Protein AF-A0A8U0IGY1-F1 (afdb_monomer_lite)

Structure (mmCIF, N/CA/C/O backbone):
data_AF-A0A8U0IGY1-F1
#
_entry.id   AF-A0A8U0IGY1-F1
#
loop_
_atom_site.group_PDB
_atom_site.id
_atom_site.type_symbol
_atom_site.label_atom_id
_atom_site.label_alt_id
_atom_site.label_comp_id
_atom_site.label_asym_id
_atom_site.label_entity_id
_atom_site.label_seq_id
_atom_site.pdbx_PDB_ins_code
_atom_site.Cartn_x
_atom_site.Cartn_y
_atom_site.Cartn_z
_atom_site.occupancy
_atom_site.B_iso_or_equiv
_atom_site.auth_seq_id
_atom_site.auth_comp_id
_atom_site.auth_asym_id
_atom_site.auth_atom_id
_atom_site.pdbx_PDB_model_num
ATOM 1 N N . MET A 1 1 ? 11.511 -8.556 -16.708 1.00 49.38 1 MET A N 1
ATOM 2 C CA . MET A 1 1 ? 11.320 -8.239 -15.281 1.00 49.38 1 MET A CA 1
ATOM 3 C C . MET A 1 1 ? 10.015 -8.808 -14.716 1.00 49.38 1 MET A C 1
ATOM 5 O O . MET A 1 1 ? 9.953 -8.987 -13.518 1.00 49.38 1 MET A O 1
ATOM 9 N N . THR A 1 2 ? 9.009 -9.153 -15.532 1.00 54.91 2 THR A N 1
ATOM 10 C CA . THR A 1 2 ? 7.739 -9.770 -15.082 1.00 54.91 2 THR A CA 1
ATOM 11 C C . THR A 1 2 ? 7.869 -11.207 -14.563 1.00 54.91 2 THR A C 1
ATOM 13 O O . THR A 1 2 ? 7.117 -11.596 -13.681 1.00 54.91 2 THR A O 1
ATOM 16 N N . GLY A 1 3 ? 8.860 -11.974 -15.037 1.00 58.38 3 GLY A N 1
ATOM 17 C CA . GLY A 1 3 ? 9.061 -13.361 -14.591 1.00 58.38 3 GLY A CA 1
ATOM 18 C C . GLY A 1 3 ? 9.367 -13.516 -13.095 1.00 58.38 3 GLY A C 1
ATOM 19 O O . GLY A 1 3 ? 8.883 -14.458 -12.492 1.00 58.38 3 GLY A O 1
ATOM 20 N N . MET A 1 4 ? 10.088 -12.571 -12.471 1.00 70.50 4 MET A N 1
ATOM 21 C CA . MET A 1 4 ? 10.367 -12.642 -11.024 1.00 70.50 4 MET A CA 1
ATOM 22 C C . MET A 1 4 ? 9.104 -12.421 -10.185 1.00 70.50 4 MET A C 1
ATOM 24 O O . MET A 1 4 ? 8.904 -13.110 -9.195 1.00 70.50 4 MET A O 1
ATOM 28 N N . LEU A 1 5 ? 8.206 -11.529 -10.618 1.00 83.75 5 LEU A N 1
ATOM 29 C CA . LEU A 1 5 ? 6.963 -11.278 -9.890 1.00 83.75 5 LEU A CA 1
ATOM 30 C C . LEU A 1 5 ? 6.012 -12.483 -9.941 1.00 83.75 5 LEU A C 1
ATOM 32 O O . LEU A 1 5 ? 5.383 -12.811 -8.941 1.00 83.75 5 LEU A O 1
ATOM 36 N N . GLU A 1 6 ? 5.911 -13.152 -11.092 1.00 86.62 6 GLU A N 1
ATOM 37 C CA . GLU A 1 6 ? 5.102 -14.369 -11.242 1.00 86.62 6 GLU A CA 1
ATOM 38 C C . GLU A 1 6 ? 5.676 -15.564 -10.469 1.00 86.62 6 GLU A C 1
ATOM 40 O O . GLU A 1 6 ? 4.906 -16.383 -9.967 1.00 86.62 6 GLU A O 1
ATOM 45 N N . ASP A 1 7 ? 7.003 -15.659 -10.359 1.00 87.69 7 ASP A N 1
ATOM 46 C CA . ASP A 1 7 ? 7.677 -16.736 -9.632 1.00 87.69 7 ASP A CA 1
ATOM 47 C C . ASP A 1 7 ? 7.566 -16.554 -8.106 1.00 87.69 7 ASP A C 1
ATOM 49 O O . ASP A 1 7 ? 7.239 -17.511 -7.398 1.00 87.69 7 ASP A O 1
ATOM 53 N N . ASP A 1 8 ? 7.794 -15.334 -7.606 1.00 88.94 8 ASP A N 1
ATOM 54 C CA . ASP A 1 8 ? 7.795 -15.029 -6.169 1.00 88.94 8 ASP A CA 1
ATOM 55 C C . ASP A 1 8 ? 6.377 -14.785 -5.625 1.00 88.94 8 ASP A C 1
ATOM 57 O O . ASP A 1 8 ? 6.058 -15.168 -4.498 1.00 88.94 8 ASP A O 1
ATOM 61 N N . TYR A 1 9 ? 5.487 -14.216 -6.446 1.00 91.25 9 TYR A N 1
ATOM 62 C CA . TYR A 1 9 ? 4.120 -13.860 -6.065 1.00 91.25 9 TYR A CA 1
ATOM 63 C C . TYR A 1 9 ? 3.084 -14.325 -7.103 1.00 91.25 9 TYR A C 1
ATOM 65 O O . TYR A 1 9 ? 2.302 -13.513 -7.606 1.00 91.25 9 TYR A O 1
ATOM 73 N N . PRO A 1 10 ? 2.978 -15.635 -7.398 1.00 87.94 10 PRO A N 1
ATOM 74 C CA . PRO A 1 10 ? 2.108 -16.151 -8.462 1.00 87.94 10 PRO A CA 1
ATOM 75 C C . PRO A 1 10 ? 0.632 -15.770 -8.283 1.00 87.94 10 PRO A C 1
ATOM 77 O O . PRO A 1 10 ? -0.097 -15.588 -9.258 1.00 87.94 10 PRO A O 1
ATOM 80 N N . GLY A 1 11 ? 0.179 -15.638 -7.031 1.00 88.56 11 GLY A N 1
ATOM 81 C CA . GLY A 1 11 ? -1.167 -15.166 -6.715 1.00 88.56 11 GLY A CA 1
ATOM 82 C C . GLY A 1 11 ? -1.352 -13.686 -7.040 1.00 88.56 11 GLY A C 1
ATOM 83 O O . GLY A 1 11 ? -2.299 -13.334 -7.738 1.00 88.56 11 GLY A O 1
ATOM 84 N N . ALA A 1 12 ? -0.457 -12.825 -6.550 1.00 92.62 12 ALA A N 1
ATOM 85 C CA . ALA A 1 12 ? -0.560 -11.379 -6.733 1.00 92.62 12 ALA A CA 1
ATOM 86 C C . ALA A 1 12 ? -0.301 -10.955 -8.178 1.00 92.62 12 ALA A C 1
ATOM 88 O O . ALA A 1 12 ? -1.008 -10.089 -8.686 1.00 92.62 12 ALA A O 1
ATOM 89 N N . ALA A 1 13 ? 0.661 -11.590 -8.851 1.00 92.56 13 ALA A N 1
ATOM 90 C CA . ALA A 1 13 ? 1.061 -11.264 -10.213 1.00 92.56 13 ALA A CA 1
ATOM 91 C C . ALA A 1 13 ? -0.128 -11.291 -11.180 1.00 92.56 13 ALA A C 1
ATOM 93 O O . ALA A 1 13 ? -0.290 -10.367 -11.970 1.00 92.56 13 ALA A O 1
ATOM 94 N N . ALA A 1 14 ? -1.017 -12.282 -11.057 1.00 91.44 14 ALA A N 1
ATOM 95 C CA . ALA A 1 14 ? -2.219 -12.362 -11.885 1.00 91.44 14 ALA A CA 1
ATOM 96 C C . ALA A 1 14 ? -3.172 -11.171 -11.667 1.00 91.44 14 ALA A C 1
ATOM 98 O O . ALA A 1 14 ? -3.683 -10.609 -12.635 1.00 91.44 14 ALA A O 1
ATOM 99 N N . TYR A 1 15 ? -3.396 -10.760 -10.414 1.00 92.75 15 TYR A N 1
ATOM 100 C CA . TYR A 1 15 ? -4.258 -9.613 -10.099 1.00 92.75 15 TYR A CA 1
ATOM 101 C C . TYR A 1 15 ? -3.621 -8.281 -10.503 1.00 92.75 15 TYR A C 1
ATOM 103 O O . TYR A 1 15 ? -4.314 -7.401 -11.006 1.00 92.75 15 TYR A O 1
ATOM 111 N N . ILE A 1 16 ? -2.310 -8.139 -10.304 1.00 93.00 16 ILE A N 1
ATOM 112 C CA . ILE A 1 16 ? -1.556 -6.945 -10.692 1.00 93.00 16 ILE A CA 1
ATOM 113 C C . ILE A 1 16 ? -1.560 -6.810 -12.214 1.00 93.00 16 ILE A C 1
ATOM 115 O O . ILE A 1 16 ? -1.900 -5.745 -12.716 1.00 93.00 16 ILE A O 1
ATOM 119 N N . GLN A 1 17 ? -1.278 -7.887 -12.953 1.00 92.69 17 GLN A N 1
ATOM 120 C CA . GLN A 1 17 ? -1.312 -7.874 -14.415 1.00 92.69 17 GLN A CA 1
ATOM 121 C C . GLN A 1 17 ? -2.705 -7.520 -14.938 1.00 92.69 17 GLN A C 1
ATOM 123 O O . GLN A 1 17 ? -2.824 -6.693 -15.835 1.00 92.69 17 GLN A O 1
ATOM 128 N N . GLN A 1 18 ? -3.762 -8.083 -14.344 1.00 93.69 18 GLN A N 1
ATOM 129 C CA . GLN A 1 18 ? -5.129 -7.719 -14.711 1.00 93.69 18 GLN A CA 1
ATOM 130 C C . GLN A 1 18 ? -5.399 -6.223 -14.481 1.00 93.69 18 GLN A C 1
ATOM 132 O O . GLN A 1 18 ? -5.973 -5.567 -15.346 1.00 93.69 18 GLN A O 1
ATOM 137 N N . ALA A 1 19 ? -4.970 -5.664 -13.346 1.00 94.56 19 ALA A N 1
ATOM 138 C CA . ALA A 1 19 ? -5.148 -4.243 -13.058 1.00 94.56 19 ALA A CA 1
ATOM 139 C C . ALA A 1 19 ? -4.348 -3.346 -14.022 1.00 94.56 19 ALA A C 1
ATOM 141 O O . ALA A 1 19 ? -4.861 -2.317 -14.462 1.00 94.56 19 ALA A O 1
ATOM 142 N N . VAL A 1 20 ? -3.134 -3.758 -14.404 1.00 94.69 20 VAL A N 1
ATOM 143 C CA . VAL A 1 20 ? -2.337 -3.081 -15.439 1.00 94.69 20 VAL A CA 1
ATOM 144 C C . VAL A 1 20 ? -3.055 -3.123 -16.790 1.00 94.69 20 VAL A C 1
ATOM 146 O O . VAL A 1 20 ? -3.169 -2.092 -17.447 1.00 94.69 20 VAL A O 1
ATOM 149 N N . ASP A 1 21 ? -3.587 -4.277 -17.193 1.00 95.88 21 ASP A N 1
ATOM 150 C CA . ASP A 1 21 ? -4.289 -4.434 -18.472 1.00 95.88 21 ASP A CA 1
ATOM 151 C C . ASP A 1 21 ? -5.588 -3.605 -18.532 1.00 95.88 21 ASP A C 1
ATOM 153 O O . ASP A 1 21 ? -5.967 -3.108 -19.596 1.00 95.88 21 ASP A O 1
ATOM 157 N N . GLU A 1 22 ? -6.282 -3.453 -17.400 1.00 97.00 22 GLU A N 1
ATOM 158 C CA . GLU A 1 22 ? -7.552 -2.724 -17.307 1.00 97.00 22 GLU A CA 1
ATOM 159 C C . GLU A 1 22 ? -7.376 -1.206 -17.145 1.00 97.00 22 GLU A C 1
ATOM 161 O O . GLU A 1 22 ? -8.165 -0.434 -17.703 1.00 97.00 22 GLU A O 1
ATOM 166 N N . HIS A 1 23 ? -6.368 -0.766 -16.386 1.00 96.06 23 HIS A N 1
ATOM 167 C CA . HIS A 1 23 ? -6.240 0.628 -15.946 1.00 96.06 23 HIS A CA 1
ATOM 168 C C . HIS A 1 23 ? -4.885 1.282 -16.247 1.00 96.06 23 HIS A C 1
ATOM 170 O O . HIS A 1 23 ? -4.812 2.511 -16.286 1.00 96.06 23 HIS A O 1
ATOM 176 N N . GLY A 1 24 ? -3.844 0.494 -16.512 1.00 94.88 24 GLY A N 1
ATOM 177 C CA . GLY A 1 24 ? -2.473 0.959 -16.721 1.00 94.88 24 GLY A CA 1
ATOM 178 C C . GLY A 1 24 ? -1.597 0.886 -15.466 1.00 94.88 24 GLY A C 1
ATOM 179 O O . GLY A 1 24 ? -2.084 0.750 -14.344 1.00 94.88 24 GLY A O 1
ATOM 180 N N . GLU A 1 25 ? -0.283 0.975 -15.675 1.00 94.19 25 GLU A N 1
ATOM 181 C CA . GLU A 1 25 ? 0.747 0.854 -14.629 1.00 94.19 25 GLU A CA 1
ATOM 182 C C . GLU A 1 25 ? 0.663 1.991 -13.596 1.00 94.19 25 GLU A C 1
ATOM 184 O O . GLU A 1 25 ? 0.643 1.723 -12.394 1.00 94.19 25 GLU A O 1
ATOM 189 N N . ASP A 1 26 ? 0.492 3.238 -14.047 1.00 93.00 26 ASP A N 1
ATOM 190 C CA . ASP A 1 26 ? 0.370 4.410 -13.165 1.00 93.00 26 ASP A CA 1
ATOM 191 C C . ASP A 1 26 ? -0.788 4.257 -12.173 1.00 93.00 26 ASP A C 1
ATOM 193 O O . ASP A 1 26 ? -0.636 4.460 -10.968 1.00 93.00 26 ASP A O 1
ATOM 197 N N . TRP A 1 27 ? -1.947 3.812 -12.669 1.00 94.88 27 TRP A N 1
ATOM 198 C CA . TRP A 1 27 ? -3.133 3.600 -11.844 1.00 94.88 27 TRP A CA 1
ATOM 199 C C . TRP A 1 27 ? -2.888 2.537 -10.768 1.00 94.88 27 TRP A C 1
ATOM 201 O O . TRP A 1 27 ? -3.333 2.681 -9.626 1.00 94.88 27 TRP A O 1
ATOM 211 N N . VAL A 1 28 ? -2.155 1.474 -11.117 1.00 94.75 28 VAL A N 1
ATOM 212 C CA . VAL A 1 28 ? -1.782 0.416 -10.174 1.00 94.75 28 VAL A CA 1
ATOM 213 C C . VAL A 1 28 ? -0.908 0.968 -9.057 1.00 94.75 28 VAL A C 1
ATOM 215 O O . VAL A 1 28 ? -1.140 0.622 -7.900 1.00 94.75 28 VAL A O 1
ATOM 218 N N . LEU A 1 29 ? 0.050 1.841 -9.369 1.00 93.94 29 LEU A N 1
ATOM 219 C CA . LEU A 1 29 ? 0.913 2.466 -8.367 1.00 93.94 29 LEU A CA 1
ATOM 220 C C . LEU A 1 29 ? 0.153 3.454 -7.476 1.00 93.94 29 LEU A C 1
ATOM 222 O O . LEU A 1 29 ? 0.388 3.484 -6.264 1.00 93.94 29 LEU A O 1
ATOM 226 N N . GLU A 1 30 ? -0.764 4.236 -8.042 1.00 92.00 30 GLU A N 1
ATOM 227 C CA . GLU A 1 30 ? -1.593 5.188 -7.293 1.00 92.00 30 GLU A CA 1
ATOM 228 C C . GLU A 1 30 ? -2.541 4.476 -6.321 1.00 92.00 30 GLU A C 1
ATOM 230 O O . GLU A 1 30 ? -2.642 4.858 -5.155 1.00 92.00 30 GLU A O 1
ATOM 235 N N . HIS A 1 31 ? -3.189 3.398 -6.766 1.00 92.31 31 HIS A N 1
ATOM 236 C CA . HIS A 1 31 ? -4.203 2.691 -5.981 1.00 92.31 31 HIS A CA 1
ATOM 237 C C . HIS A 1 31 ? -3.704 1.408 -5.315 1.00 92.31 31 HIS A C 1
ATOM 239 O O . HIS A 1 31 ? -4.506 0.638 -4.769 1.00 92.31 31 HIS A O 1
ATOM 245 N N . TYR A 1 32 ? -2.388 1.185 -5.303 1.00 93.62 32 TYR A N 1
ATOM 246 C CA . TYR A 1 32 ? -1.782 -0.053 -4.822 1.00 93.62 32 TYR A CA 1
ATOM 247 C C . TYR A 1 32 ? -2.250 -0.424 -3.411 1.00 93.62 32 TYR A C 1
ATOM 249 O O . TYR A 1 32 ? -2.819 -1.495 -3.194 1.00 93.62 32 TYR A O 1
ATOM 257 N N . TYR A 1 33 ? -2.083 0.490 -2.452 1.00 91.31 33 TYR A N 1
ATOM 258 C CA . TYR A 1 33 ? -2.427 0.247 -1.049 1.00 91.31 33 TYR A CA 1
ATOM 259 C C . TYR A 1 33 ? -3.938 0.194 -0.787 1.00 91.31 33 TYR A C 1
ATOM 261 O O . TYR A 1 33 ? -4.381 -0.374 0.215 1.00 91.31 33 TYR A O 1
ATOM 269 N N . GLU A 1 34 ? -4.745 0.755 -1.685 1.00 90.75 34 GLU A N 1
ATOM 270 C CA . GLU A 1 34 ? -6.193 0.827 -1.517 1.00 90.75 34 GLU A CA 1
ATOM 271 C C . GLU A 1 34 ? -6.924 -0.388 -2.094 1.00 90.75 34 GLU A C 1
ATOM 273 O O . GLU A 1 34 ? -7.860 -0.885 -1.466 1.00 90.75 34 GLU A O 1
ATOM 278 N N . GLN A 1 35 ? -6.506 -0.866 -3.272 1.00 91.00 35 GLN A N 1
ATOM 279 C CA . GLN A 1 35 ? -7.216 -1.900 -4.035 1.00 91.00 35 GLN A CA 1
ATOM 280 C C . GLN A 1 35 ? -6.489 -3.248 -4.041 1.00 91.00 35 GLN A C 1
ATOM 282 O O . GLN A 1 35 ? -7.137 -4.288 -3.914 1.00 91.00 35 GLN A O 1
ATOM 287 N N . LEU A 1 36 ? -5.157 -3.247 -4.152 1.00 92.69 36 LEU A N 1
ATOM 288 C CA . LEU A 1 36 ? -4.371 -4.468 -4.356 1.00 92.69 36 LEU A CA 1
ATOM 289 C C . LEU A 1 36 ? -3.774 -4.999 -3.054 1.00 92.69 36 LEU A C 1
ATOM 291 O O . LEU A 1 36 ? -4.022 -6.143 -2.683 1.00 92.69 36 LEU A O 1
ATOM 295 N N . TYR A 1 37 ? -3.067 -4.160 -2.300 1.00 91.56 37 TYR A N 1
ATOM 296 C CA . TYR A 1 37 ? -2.426 -4.539 -1.039 1.00 91.56 37 TYR A CA 1
ATOM 297 C C . TYR A 1 37 ? -3.365 -5.190 0.003 1.00 91.56 37 TYR A C 1
ATOM 299 O O . TYR A 1 37 ? -2.936 -6.120 0.689 1.00 91.56 37 TYR A O 1
ATOM 307 N N . PRO A 1 38 ? -4.668 -4.833 0.111 1.00 90.94 38 PRO A N 1
ATOM 308 C CA . PRO A 1 38 ? -5.594 -5.538 1.002 1.00 90.94 38 PRO A CA 1
ATOM 309 C C . PRO A 1 38 ? -5.770 -7.034 0.692 1.00 90.94 38 PRO A C 1
ATOM 311 O O . PRO A 1 38 ? -6.191 -7.790 1.580 1.00 90.94 38 PRO A O 1
ATOM 314 N N . LEU A 1 39 ? -5.471 -7.473 -0.540 1.00 90.94 39 LEU A N 1
ATOM 315 C CA . LEU A 1 39 ? -5.457 -8.889 -0.927 1.00 90.94 39 LEU A CA 1
ATOM 316 C C . LEU A 1 39 ? -4.361 -9.671 -0.188 1.00 90.94 39 LEU A C 1
ATOM 318 O O . LEU A 1 39 ? -4.514 -10.880 -0.016 1.00 90.94 39 LEU A O 1
ATOM 322 N N . GLY A 1 40 ? -3.369 -8.973 0.381 1.00 89.81 40 GLY A N 1
ATOM 323 C CA . GLY A 1 40 ? -2.328 -9.485 1.281 1.00 89.81 40 GLY A CA 1
ATOM 324 C C . GLY A 1 40 ? -2.849 -10.315 2.459 1.00 89.81 40 GLY A C 1
ATOM 325 O O . GLY A 1 40 ? -2.130 -11.100 3.066 1.00 89.81 40 GLY A O 1
ATOM 326 N N . ARG A 1 41 ? -4.139 -10.174 2.797 1.00 87.62 41 ARG A N 1
ATOM 327 C CA . ARG A 1 41 ? -4.797 -10.993 3.829 1.00 87.62 41 ARG A CA 1
ATOM 328 C C . ARG A 1 41 ? -5.119 -12.420 3.383 1.00 87.62 41 ARG A C 1
ATOM 330 O O . ARG A 1 41 ? -5.434 -13.251 4.232 1.00 87.62 41 ARG A O 1
ATOM 337 N N . LEU A 1 42 ? -5.141 -12.674 2.078 1.00 90.62 42 LEU A N 1
ATOM 338 C CA . LEU A 1 42 ? -5.520 -13.953 1.471 1.00 90.62 42 LEU A CA 1
ATOM 339 C C . LEU A 1 42 ? -4.373 -14.580 0.678 1.00 90.62 42 LEU A C 1
ATOM 341 O O . LEU A 1 42 ? -4.296 -15.804 0.606 1.00 90.62 42 LEU A O 1
ATOM 345 N N . ILE A 1 43 ? -3.522 -13.750 0.080 1.00 92.38 43 ILE A N 1
ATOM 346 C CA . ILE A 1 43 ? -2.393 -14.148 -0.759 1.00 92.38 43 ILE A CA 1
ATOM 347 C C . ILE A 1 43 ? -1.160 -13.335 -0.376 1.00 92.38 43 ILE A C 1
ATOM 349 O O . ILE A 1 43 ? -1.297 -12.241 0.161 1.00 92.38 43 ILE A O 1
ATOM 353 N N . GLU A 1 44 ? 0.033 -13.855 -0.650 1.00 92.38 44 GLU A N 1
ATOM 354 C CA . GLU A 1 44 ? 1.263 -13.069 -0.517 1.00 92.38 44 GLU A CA 1
ATOM 355 C C . GLU A 1 44 ? 1.265 -11.965 -1.576 1.00 92.38 44 GLU A C 1
ATOM 357 O O . GLU A 1 44 ? 1.010 -12.234 -2.751 1.00 92.38 44 GLU A O 1
ATOM 362 N N . MET A 1 45 ? 1.494 -10.728 -1.135 1.00 92.75 45 MET A N 1
ATOM 363 C CA . MET A 1 45 ? 1.537 -9.542 -1.985 1.00 92.75 45 MET A CA 1
ATOM 364 C C . MET A 1 45 ? 2.939 -8.937 -1.927 1.00 92.75 45 MET A C 1
ATOM 366 O O . MET A 1 45 ? 3.485 -8.855 -0.824 1.00 92.75 45 MET A O 1
ATOM 370 N N . PRO A 1 46 ? 3.481 -8.475 -3.065 1.00 93.06 46 PRO A N 1
ATOM 371 C CA . PRO A 1 46 ? 4.713 -7.696 -3.074 1.00 93.06 46 PRO A CA 1
ATOM 372 C C . PRO A 1 46 ? 4.511 -6.351 -2.359 1.00 93.06 46 PRO A C 1
ATOM 374 O O . PRO A 1 46 ? 3.383 -5.870 -2.187 1.00 93.06 46 PRO A O 1
ATOM 377 N N . GLU A 1 47 ? 5.593 -5.699 -1.969 1.00 91.94 47 GLU A N 1
ATOM 378 C CA . GLU A 1 47 ? 5.582 -4.271 -1.666 1.00 91.94 47 GLU A CA 1
ATOM 379 C C . GLU A 1 47 ? 5.513 -3.441 -2.959 1.00 91.94 47 GLU A C 1
ATOM 381 O O . GLU A 1 47 ? 5.763 -3.929 -4.064 1.00 91.94 47 GLU A O 1
ATOM 386 N N . LYS A 1 48 ? 5.107 -2.170 -2.843 1.00 91.44 48 LYS A N 1
ATOM 387 C CA . LYS A 1 48 ? 4.919 -1.297 -4.016 1.00 91.44 48 LYS A CA 1
ATOM 388 C C . LYS A 1 48 ? 6.235 -1.076 -4.773 1.00 91.44 48 LYS A C 1
ATOM 390 O O . LYS A 1 48 ? 6.220 -1.029 -5.999 1.00 91.44 48 LYS A O 1
ATOM 395 N N . ASP A 1 49 ? 7.346 -0.977 -4.051 1.00 90.81 49 ASP A N 1
ATOM 396 C CA . ASP A 1 49 ? 8.696 -0.798 -4.589 1.00 90.81 49 ASP A CA 1
ATOM 397 C C . ASP A 1 49 ? 9.288 -2.064 -5.231 1.00 90.81 49 ASP A C 1
ATOM 399 O O . ASP A 1 49 ? 10.266 -1.983 -5.969 1.00 90.81 49 ASP A O 1
ATOM 403 N N . GLU A 1 50 ? 8.673 -3.232 -5.021 1.00 90.62 50 GLU A N 1
ATOM 404 C CA . GLU A 1 50 ? 9.063 -4.478 -5.694 1.00 90.62 50 GLU A CA 1
ATOM 405 C C . GLU A 1 50 ? 8.425 -4.621 -7.088 1.00 90.62 50 GLU A C 1
ATOM 407 O O . GLU A 1 50 ? 8.757 -5.543 -7.843 1.00 90.62 50 GLU A O 1
ATOM 412 N N . LEU A 1 51 ? 7.495 -3.731 -7.456 1.00 90.75 51 LEU A N 1
ATOM 413 C CA . LEU A 1 51 ? 6.826 -3.796 -8.750 1.00 90.75 51 LEU A CA 1
ATOM 414 C C . LEU A 1 51 ? 7.796 -3.429 -9.885 1.00 90.75 51 LEU A C 1
ATOM 416 O O . LEU A 1 51 ? 8.522 -2.443 -9.797 1.00 90.75 51 LEU A O 1
ATOM 420 N N . PRO A 1 52 ? 7.784 -4.168 -11.009 1.00 89.06 52 PRO A N 1
ATOM 421 C CA . PRO A 1 52 ? 8.777 -4.003 -12.074 1.00 89.06 52 PRO A CA 1
ATOM 422 C C . PRO A 1 52 ? 8.691 -2.668 -12.832 1.00 89.06 52 PRO A C 1
ATOM 424 O O . PRO A 1 52 ? 9.595 -2.368 -13.610 1.00 89.06 52 PRO A O 1
ATOM 427 N N . PHE A 1 53 ? 7.602 -1.924 -12.646 1.00 90.56 53 PHE A N 1
ATOM 428 C CA . PHE A 1 53 ? 7.334 -0.606 -13.227 1.00 90.56 53 PHE A CA 1
ATOM 429 C C . PHE A 1 53 ? 7.312 0.505 -12.161 1.00 90.56 53 PHE A C 1
ATOM 431 O O . PHE A 1 53 ? 6.933 1.628 -12.465 1.00 90.56 53 PHE A O 1
ATOM 438 N N . TYR A 1 54 ? 7.692 0.205 -10.914 1.00 91.81 54 TYR A N 1
ATOM 439 C CA . TYR A 1 54 ? 7.894 1.230 -9.895 1.00 91.81 54 TYR A CA 1
ATOM 440 C C . TYR A 1 54 ? 9.183 2.014 -10.170 1.00 91.81 54 TYR A C 1
ATOM 442 O O . TYR A 1 54 ? 10.215 1.434 -10.513 1.00 91.81 54 TYR A O 1
ATOM 450 N N . ASP A 1 55 ? 9.115 3.325 -9.965 1.00 90.50 55 ASP A N 1
ATOM 451 C CA . ASP A 1 55 ? 10.231 4.259 -10.070 1.00 90.50 55 ASP A CA 1
ATOM 452 C C . ASP A 1 55 ? 10.272 5.119 -8.797 1.00 90.50 55 ASP A C 1
ATOM 454 O O . ASP A 1 55 ? 9.277 5.752 -8.445 1.00 90.50 55 ASP A O 1
ATOM 458 N N . GLU A 1 56 ? 11.403 5.115 -8.087 1.00 88.50 56 GLU A N 1
ATOM 459 C CA . GLU A 1 56 ? 11.580 5.848 -6.824 1.00 88.50 56 GLU A CA 1
ATOM 460 C C . GLU A 1 56 ? 11.627 7.374 -6.999 1.00 88.50 56 GLU A C 1
ATOM 462 O O . GLU A 1 56 ? 11.333 8.101 -6.051 1.00 88.50 56 GLU A O 1
ATOM 467 N N . ASP A 1 57 ? 11.985 7.864 -8.191 1.00 88.12 57 ASP A N 1
ATOM 468 C CA . ASP A 1 57 ? 12.028 9.295 -8.496 1.00 88.12 57 ASP A CA 1
ATOM 469 C C . ASP A 1 57 ? 10.627 9.834 -8.845 1.00 88.12 57 ASP A C 1
ATOM 471 O O . ASP A 1 57 ? 10.358 11.029 -8.672 1.00 88.12 57 ASP A O 1
ATOM 475 N N . GLU A 1 58 ? 9.729 8.968 -9.329 1.00 85.88 58 GLU A N 1
ATOM 476 C CA . GLU A 1 58 ? 8.370 9.339 -9.750 1.00 85.88 58 GLU A CA 1
ATOM 477 C C . GLU A 1 58 ? 7.281 8.932 -8.746 1.00 85.88 58 GLU A C 1
ATOM 479 O O . GLU A 1 58 ? 6.202 9.538 -8.724 1.00 85.88 58 GLU A O 1
ATOM 484 N N . HIS A 1 59 ? 7.539 7.941 -7.889 1.00 85.56 59 HIS A N 1
ATOM 485 C CA . HIS A 1 59 ? 6.525 7.358 -7.019 1.00 85.56 59 HIS A CA 1
ATOM 486 C C . HIS A 1 59 ? 6.976 7.221 -5.568 1.00 85.56 59 HIS A C 1
ATOM 488 O O . HIS A 1 59 ? 8.031 6.683 -5.267 1.00 85.56 59 HIS A O 1
ATOM 494 N N . ASP A 1 60 ? 6.091 7.614 -4.650 1.00 84.62 60 ASP A N 1
ATOM 495 C CA . ASP A 1 60 ? 6.262 7.376 -3.219 1.00 84.62 60 ASP A CA 1
ATOM 496 C C . ASP A 1 60 ? 5.629 6.042 -2.775 1.00 84.62 60 ASP A C 1
ATOM 498 O O . ASP A 1 60 ? 4.563 5.618 -3.258 1.00 84.62 60 ASP A O 1
ATOM 502 N N . THR A 1 61 ? 6.252 5.414 -1.777 1.00 88.75 61 THR A N 1
ATOM 503 C CA . THR A 1 61 ? 5.676 4.321 -0.978 1.00 88.75 61 THR A CA 1
ATOM 504 C C . THR A 1 61 ? 5.167 4.833 0.362 1.00 88.75 61 THR A C 1
ATOM 506 O O . THR A 1 61 ? 5.807 5.674 0.990 1.00 88.75 61 THR A O 1
ATOM 509 N N . MET A 1 62 ? 4.064 4.270 0.857 1.00 86.44 62 MET A N 1
ATOM 510 C CA . MET A 1 62 ? 3.611 4.551 2.221 1.00 86.44 62 MET A CA 1
ATOM 511 C C . MET A 1 62 ? 4.412 3.719 3.221 1.00 86.44 62 MET A C 1
ATOM 513 O O . MET A 1 62 ? 4.595 2.511 3.035 1.00 86.44 62 MET A O 1
ATOM 517 N N . THR A 1 63 ? 4.813 4.332 4.332 1.00 88.19 63 THR A N 1
ATOM 518 C CA . THR A 1 63 ? 5.419 3.600 5.450 1.00 88.19 63 THR A CA 1
ATOM 519 C C . THR A 1 63 ? 4.423 2.618 6.073 1.00 88.19 63 THR A C 1
ATOM 521 O O . THR A 1 63 ? 3.207 2.715 5.894 1.00 88.19 63 THR A O 1
ATOM 524 N N . GLU A 1 64 ? 4.913 1.633 6.829 1.00 86.00 64 GLU A N 1
ATOM 525 C CA . GLU A 1 64 ? 4.035 0.718 7.573 1.00 86.00 64 GLU A CA 1
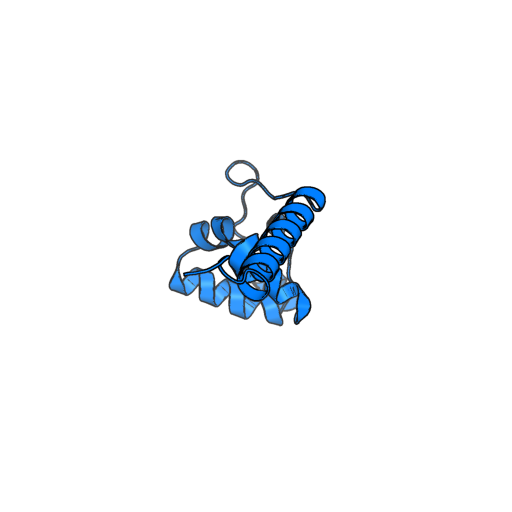ATOM 526 C C . GLU A 1 64 ? 3.086 1.471 8.521 1.00 86.00 64 GLU A C 1
ATOM 528 O O . GLU A 1 64 ? 1.896 1.161 8.578 1.00 86.00 64 GLU A O 1
ATOM 533 N N . GLU A 1 65 ? 3.581 2.499 9.212 1.00 86.88 65 GLU A N 1
ATOM 534 C CA . GLU A 1 65 ? 2.791 3.296 10.155 1.00 86.88 65 GLU A CA 1
ATOM 535 C C . GLU A 1 65 ? 1.643 4.038 9.455 1.00 86.88 65 GLU A C 1
ATOM 537 O O . GLU A 1 65 ? 0.495 3.961 9.901 1.00 86.88 65 GLU A O 1
ATOM 542 N N . GLU A 1 66 ? 1.919 4.681 8.317 1.00 88.31 66 GLU A N 1
ATOM 543 C CA . GLU A 1 66 ? 0.903 5.373 7.512 1.00 88.31 66 GLU A CA 1
ATOM 544 C C . GLU A 1 66 ? -0.143 4.396 6.957 1.00 88.31 66 GLU A C 1
ATOM 546 O O . GLU A 1 66 ? -1.346 4.677 6.987 1.00 88.31 66 GLU A O 1
ATOM 551 N N . ARG A 1 67 ? 0.288 3.206 6.512 1.00 88.56 67 ARG A N 1
ATOM 552 C CA . ARG A 1 67 ? -0.619 2.139 6.056 1.00 88.56 67 ARG A CA 1
ATOM 553 C C . ARG A 1 67 ? -1.546 1.683 7.181 1.00 88.56 67 ARG A C 1
ATOM 555 O O . ARG A 1 67 ? -2.756 1.546 6.980 1.00 88.56 67 ARG A O 1
ATOM 562 N N . VAL A 1 68 ? -1.002 1.464 8.377 1.00 88.50 68 VAL A N 1
ATOM 563 C CA . VAL A 1 68 ? -1.779 1.058 9.555 1.00 88.50 68 VAL A CA 1
ATOM 564 C C . VAL A 1 68 ? -2.789 2.138 9.942 1.00 88.50 68 VAL A C 1
ATOM 566 O O . VAL A 1 68 ? -3.960 1.815 10.171 1.00 88.50 68 VAL A O 1
ATOM 569 N N . GLU A 1 69 ? -2.382 3.408 9.978 1.00 90.12 69 GLU A N 1
ATOM 570 C CA . GLU A 1 69 ? -3.274 4.526 10.301 1.00 90.12 69 GLU A CA 1
ATOM 571 C C . GLU A 1 69 ? -4.432 4.644 9.295 1.00 90.12 69 GLU A C 1
ATOM 573 O O . GLU A 1 69 ? -5.597 4.787 9.694 1.00 90.12 69 GLU A O 1
ATOM 578 N N . MET A 1 70 ? -4.143 4.499 7.997 1.00 89.75 70 MET A N 1
ATOM 579 C CA . MET A 1 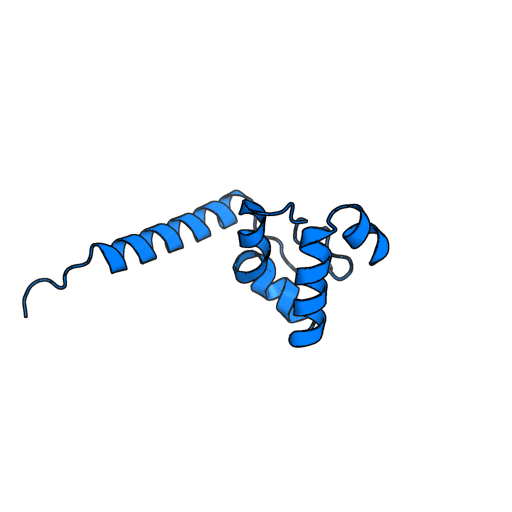70 ? -5.150 4.504 6.933 1.00 89.75 70 MET A CA 1
ATOM 580 C C . MET A 1 70 ? -6.195 3.399 7.148 1.00 89.75 70 MET A C 1
ATOM 582 O O . MET A 1 70 ? -7.402 3.671 7.199 1.00 89.75 70 MET A O 1
ATOM 586 N N . TYR A 1 71 ? -5.757 2.151 7.349 1.00 88.56 71 TYR A N 1
ATOM 587 C CA . TYR A 1 71 ? -6.681 1.031 7.542 1.00 88.56 71 TYR A CA 1
ATOM 588 C C . TYR A 1 71 ? -7.493 1.142 8.835 1.00 88.56 71 TYR A C 1
ATOM 590 O O . TYR A 1 71 ? -8.682 0.797 8.839 1.00 88.56 71 TYR A O 1
ATOM 598 N N . GLN A 1 72 ? -6.897 1.642 9.920 1.00 89.56 72 GLN A N 1
ATOM 599 C CA . GLN A 1 72 ? -7.619 1.911 11.166 1.00 89.56 72 GLN A CA 1
ATOM 600 C C . GLN A 1 72 ? -8.688 2.988 10.968 1.00 89.56 72 GLN A C 1
ATOM 602 O O . GLN A 1 72 ? -9.822 2.822 11.425 1.00 89.56 72 GLN A O 1
ATOM 607 N N . SER A 1 73 ? -8.370 4.051 10.230 1.00 90.25 73 SER A N 1
ATOM 608 C CA . SER A 1 73 ? -9.318 5.117 9.904 1.00 90.25 73 SER A CA 1
ATOM 609 C C . SER A 1 73 ? -10.505 4.587 9.095 1.00 90.25 73 SER A C 1
ATOM 611 O O . SER A 1 73 ? -11.659 4.877 9.423 1.00 90.25 73 SER A O 1
ATOM 613 N N . TRP A 1 74 ? -10.267 3.721 8.109 1.00 87.50 74 TRP A N 1
ATOM 614 C CA . TRP A 1 74 ? -11.338 3.052 7.362 1.00 87.50 74 TRP A CA 1
ATOM 615 C C . TRP A 1 74 ? -12.138 2.053 8.194 1.00 87.50 74 TRP A C 1
ATOM 617 O O . TRP A 1 74 ? -13.343 1.891 7.983 1.00 87.50 74 TRP A O 1
ATOM 627 N N . ALA A 1 75 ? -11.495 1.339 9.118 1.00 87.44 75 ALA A N 1
ATOM 628 C CA . ALA A 1 75 ? -12.191 0.457 10.049 1.00 87.44 75 ALA A CA 1
ATOM 629 C C . ALA A 1 75 ? -13.131 1.267 10.953 1.00 87.44 75 ALA A C 1
ATOM 631 O O . ALA A 1 75 ? -14.310 0.932 11.052 1.00 87.44 75 ALA A O 1
ATOM 632 N N . LYS A 1 76 ? -12.649 2.384 11.509 1.00 88.69 76 LYS A N 1
ATOM 633 C CA . LYS A 1 76 ? -13.435 3.308 12.334 1.00 88.69 76 LYS A CA 1
ATOM 634 C C . LYS A 1 76 ? -14.583 3.945 11.554 1.00 88.69 76 LYS A C 1
ATOM 636 O O . LYS A 1 76 ? -15.695 4.038 12.063 1.00 88.69 76 LYS A O 1
ATOM 641 N N . TYR A 1 77 ? -14.349 4.342 10.303 1.00 86.50 77 TYR A N 1
ATOM 642 C CA . TYR A 1 77 ? -15.405 4.851 9.427 1.00 86.50 77 TYR A CA 1
ATOM 643 C C . TYR A 1 77 ? -16.510 3.807 9.204 1.00 86.50 77 TYR A C 1
ATOM 645 O O . TYR A 1 77 ? -17.690 4.101 9.392 1.00 86.50 77 TYR A O 1
ATOM 653 N N . ARG A 1 78 ? -16.136 2.561 8.879 1.00 86.75 78 ARG A N 1
ATOM 654 C CA . ARG A 1 78 ? -17.089 1.450 8.714 1.00 86.75 78 ARG A CA 1
ATOM 655 C C . ARG A 1 78 ? -17.829 1.112 10.006 1.00 86.75 78 ARG A C 1
ATOM 657 O O . ARG A 1 78 ? -19.022 0.822 9.960 1.00 86.75 78 ARG A O 1
ATOM 664 N N . GLU A 1 79 ? -17.146 1.155 11.146 1.00 86.94 79 GLU A N 1
ATOM 665 C CA . GLU A 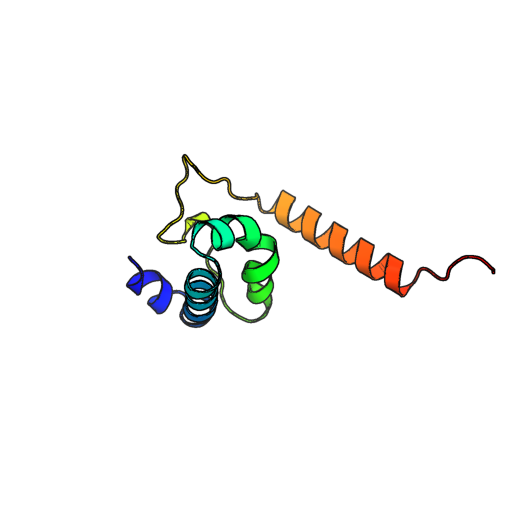1 79 ? -17.764 0.957 12.456 1.00 86.94 79 GLU A CA 1
ATOM 666 C C . GLU A 1 79 ? -18.800 2.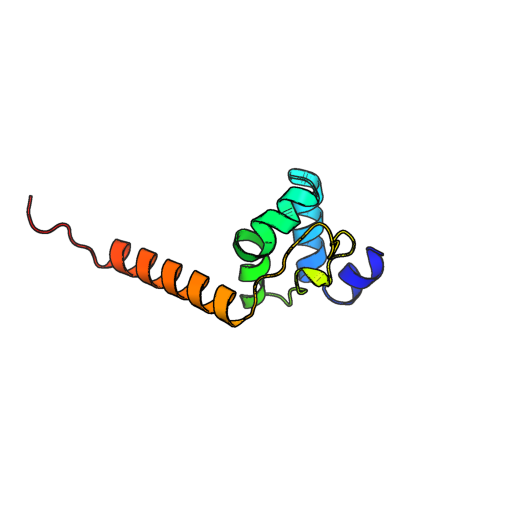045 12.745 1.00 86.94 79 GLU A C 1
ATOM 668 O O . GLU A 1 79 ? -19.939 1.707 13.057 1.00 86.94 79 GLU A O 1
ATOM 673 N N . ASN A 1 80 ? -18.458 3.319 12.540 1.00 87.00 80 ASN A N 1
ATOM 674 C CA . ASN A 1 80 ? -19.385 4.439 12.707 1.00 87.00 80 ASN A CA 1
ATOM 675 C C . ASN A 1 80 ? -20.609 4.328 11.789 1.00 87.00 80 ASN A C 1
ATOM 677 O O . ASN A 1 80 ? -21.711 4.652 12.215 1.00 87.00 80 ASN A O 1
ATOM 681 N N . LEU A 1 81 ? -20.458 3.855 10.547 1.00 84.19 81 LEU A N 1
ATOM 682 C CA . LEU A 1 81 ? -21.605 3.600 9.666 1.00 84.19 81 LEU A CA 1
ATOM 683 C C . LEU A 1 81 ? -22.483 2.443 10.161 1.00 84.19 81 LEU A C 1
ATOM 685 O O . LEU A 1 81 ? -23.695 2.459 9.963 1.00 84.19 81 LEU A O 1
ATOM 689 N N . ARG A 1 82 ? -21.882 1.427 10.786 1.00 82.25 82 ARG A N 1
ATOM 690 C CA . ARG A 1 82 ? -22.596 0.252 11.300 1.00 82.25 82 ARG A CA 1
ATOM 691 C C . ARG A 1 82 ? -23.331 0.537 12.610 1.00 82.25 82 ARG A C 1
ATOM 693 O O . ARG A 1 82 ? -24.408 -0.011 12.826 1.00 82.25 82 ARG A O 1
ATOM 700 N N . THR A 1 83 ? -22.727 1.319 13.501 1.00 82.50 83 THR A N 1
ATOM 701 C CA . THR A 1 83 ? -23.231 1.593 14.859 1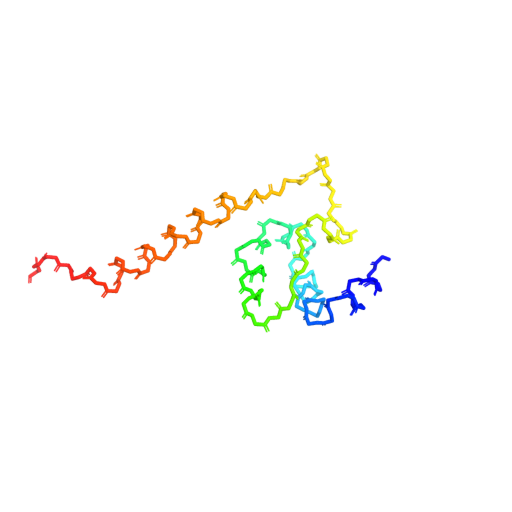.00 82.50 83 THR A CA 1
ATOM 702 C C . THR A 1 83 ? -23.885 2.964 14.988 1.00 82.50 83 THR A C 1
ATOM 704 O O . THR A 1 83 ? -24.604 3.206 15.955 1.00 82.50 83 THR A O 1
ATOM 707 N N . GLY A 1 84 ? -23.677 3.845 14.010 1.00 67.50 84 GLY A N 1
ATOM 708 C CA . GLY A 1 84 ? -24.306 5.152 13.909 1.00 67.50 84 GLY A CA 1
ATOM 709 C C . GLY A 1 84 ? -25.788 5.028 13.585 1.00 67.50 84 GLY A C 1
ATOM 710 O O . GLY A 1 84 ? -26.219 5.271 12.461 1.00 67.50 84 GLY A O 1
ATOM 711 N N . THR A 1 85 ? -26.597 4.694 14.586 1.00 61.12 85 THR A N 1
ATOM 712 C CA . THR A 1 85 ? -27.981 5.164 14.634 1.00 61.12 85 THR A CA 1
ATOM 713 C C . THR A 1 85 ? -27.960 6.682 14.48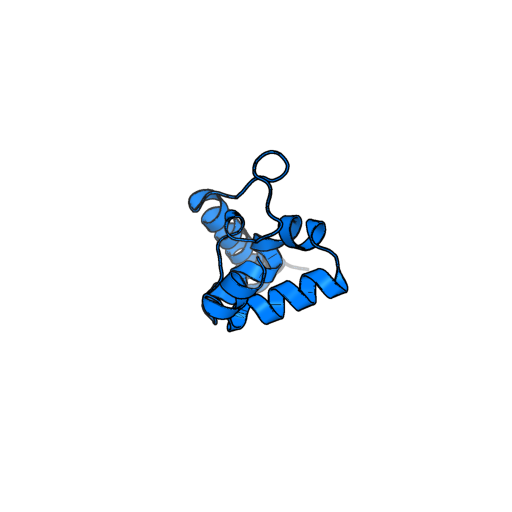8 1.00 61.12 85 THR A C 1
ATOM 715 O O . THR A 1 85 ? -27.345 7.367 15.308 1.00 61.12 85 THR A O 1
ATOM 718 N N . LYS A 1 86 ? -28.626 7.211 13.452 1.00 59.44 86 LYS A N 1
ATOM 719 C CA . LYS A 1 86 ? -29.022 8.623 13.438 1.00 59.44 86 LYS A CA 1
ATOM 720 C C . LYS A 1 86 ? -29.724 8.901 14.779 1.00 59.44 86 LYS A C 1
ATOM 722 O O . LYS A 1 86 ? -30.638 8.143 15.109 1.00 59.44 86 LYS A O 1
ATOM 727 N N . PRO A 1 87 ? -29.305 9.898 15.571 1.00 56.88 87 PRO A N 1
ATOM 728 C CA . PRO A 1 87 ? -30.098 10.315 16.717 1.00 56.88 87 PRO A CA 1
ATOM 729 C C . PRO A 1 87 ? -31.399 10.925 16.173 1.00 56.88 87 PRO A C 1
ATOM 731 O O . PRO A 1 87 ? -31.319 11.880 15.410 1.00 56.88 87 PRO A O 1
ATOM 734 N N . ASP A 1 88 ? -32.530 10.298 16.509 1.00 54.53 88 ASP A N 1
ATOM 735 C CA . ASP A 1 88 ? -33.931 10.702 16.289 1.00 54.53 88 ASP A CA 1
ATOM 736 C C . ASP A 1 88 ? -34.260 11.553 15.035 1.00 54.53 88 ASP A C 1
ATOM 738 O O . ASP A 1 88 ? -34.019 12.761 14.995 1.00 54.53 88 ASP A O 1
ATOM 742 N N . GLU A 1 89 ? -34.936 10.931 14.059 1.00 46.38 89 GLU A N 1
ATOM 743 C CA . GLU A 1 89 ? -36.037 11.586 13.322 1.00 46.38 89 GLU A CA 1
ATOM 744 C C . GLU A 1 89 ? -37.366 11.232 13.999 1.00 46.38 89 GLU A C 1
ATOM 746 O O . GLU A 1 89 ? -37.553 10.029 14.305 1.00 46.38 89 GLU A O 1
#

Organism: NCBI:txid2937524

InterPro domains:
  IPR058423 Domain of unknown function DUF8110 [PF26415] (1-89)

Radius of gyration: 16.31 Å; chains: 1; bounding box: 48×28×35 Å

Sequence (89 aa):
MTGMLEDDYPGAAAYIQQAVDEHGEDWVLEHYYEQLYPLGRLIEMPEKDELPFYDEDEHDTMTEEERVEMYQSWAKYRENLRTGTKPDE

Secondary structure (DSSP, 8-state):
-HHHHHHH-HHHHHHHHHHHHHH-HHHHHHSIIIIIGGGGGTS----GGGSTT--TTT-PPPPHHHHHHHHHHHHHHHHHHHH-PPS--

Foldseek 3Di:
DLVVCCVVFVPLSVVLVVCCVVPNDVVCQVCVLPPRCVCCVPGPDDASCPDPPDDPVVHDGDDPVRSVVVVVVVVVVVVCVVPDDPPDD

pLDDT: mean 86.54, std 10.88, range [46.38, 97.0]